Protein AF-A0AA37MFN7-F1 (afdb_monomer_lite)

Structure (mmCIF, N/CA/C/O backbone):
data_AF-A0AA37MFN7-F1
#
_entry.id   AF-A0AA37MFN7-F1
#
loop_
_atom_site.group_PDB
_atom_site.id
_atom_site.type_symbol
_atom_site.label_atom_id
_atom_site.label_alt_id
_atom_site.label_comp_id
_atom_site.label_asym_id
_atom_site.label_entity_id
_atom_site.label_seq_id
_atom_site.pdbx_PDB_ins_code
_atom_site.Cartn_x
_atom_site.Cartn_y
_atom_site.Cartn_z
_atom_site.occupancy
_atom_site.B_iso_or_equiv
_atom_site.auth_seq_id
_atom_site.auth_comp_id
_atom_site.auth_asym_id
_atom_site.auth_atom_id
_atom_site.pdbx_PDB_model_num
ATOM 1 N N . MET A 1 1 ? 18.364 -12.105 -8.916 1.00 61.31 1 MET A N 1
ATOM 2 C CA . MET A 1 1 ? 17.781 -12.933 -9.998 1.00 61.31 1 MET A CA 1
ATOM 3 C C . MET A 1 1 ? 16.267 -12.893 -9.847 1.00 61.31 1 MET A C 1
ATOM 5 O O . MET A 1 1 ? 15.808 -13.085 -8.729 1.00 61.31 1 MET A O 1
ATOM 9 N N . ALA A 1 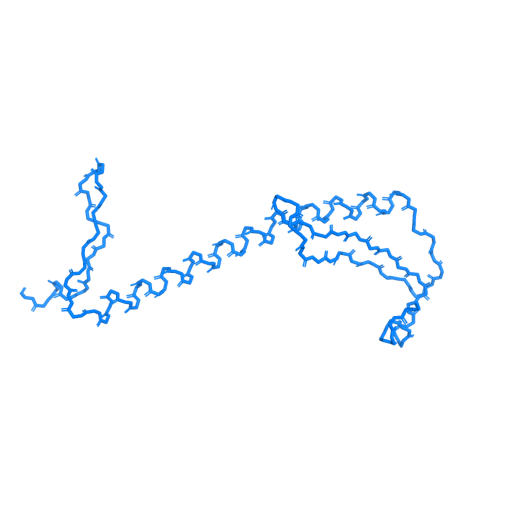2 ? 15.515 -12.580 -10.908 1.00 79.19 2 ALA A N 1
ATOM 10 C CA . ALA A 1 2 ? 14.055 -12.457 -10.825 1.00 79.19 2 ALA A CA 1
ATOM 11 C C . ALA A 1 2 ? 13.390 -13.799 -10.426 1.00 79.19 2 ALA A C 1
ATOM 13 O O . ALA A 1 2 ? 13.860 -14.849 -10.891 1.00 79.19 2 ALA A O 1
ATOM 14 N N . PRO A 1 3 ? 12.335 -13.783 -9.586 1.00 89.06 3 PRO A N 1
ATOM 15 C CA . PRO A 1 3 ? 11.549 -14.963 -9.224 1.00 89.06 3 PRO A CA 1
ATOM 16 C C . PRO A 1 3 ? 11.049 -15.768 -10.431 1.00 89.06 3 PRO A C 1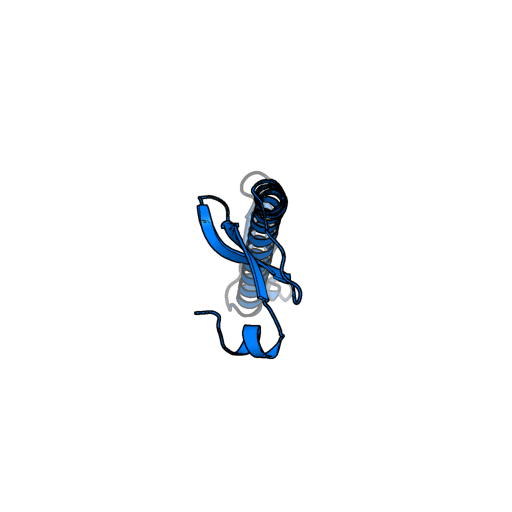
ATOM 18 O O . PRO A 1 3 ? 10.787 -15.216 -11.498 1.00 89.06 3 PRO A O 1
ATOM 21 N N . ARG A 1 4 ? 10.862 -17.083 -10.250 1.00 92.75 4 ARG A N 1
ATOM 22 C CA . ARG A 1 4 ? 10.447 -17.999 -11.328 1.00 92.75 4 ARG A CA 1
ATOM 23 C C . ARG A 1 4 ? 9.126 -17.588 -11.989 1.00 92.75 4 ARG A C 1
ATOM 25 O O . ARG A 1 4 ? 9.064 -17.570 -13.211 1.00 92.75 4 ARG A O 1
ATOM 32 N N . PHE A 1 5 ? 8.130 -17.182 -11.201 1.00 92.19 5 PHE A N 1
ATOM 33 C CA . PHE A 1 5 ? 6.821 -16.773 -11.721 1.00 92.19 5 PHE A CA 1
ATOM 34 C C . PHE A 1 5 ? 6.900 -15.551 -12.653 1.00 92.19 5 PHE A C 1
ATOM 36 O O . PHE A 1 5 ? 6.152 -15.473 -13.619 1.00 92.19 5 PHE A O 1
ATOM 43 N N . MET A 1 6 ? 7.830 -14.617 -12.410 1.00 92.31 6 MET A N 1
ATOM 44 C CA . MET A 1 6 ? 8.028 -13.448 -13.279 1.00 92.31 6 MET A CA 1
ATOM 45 C C . MET A 1 6 ? 8.598 -13.860 -14.632 1.00 92.31 6 MET A C 1
ATOM 47 O O . MET A 1 6 ? 8.172 -13.367 -15.669 1.00 92.31 6 MET A O 1
ATOM 51 N N . LYS A 1 7 ? 9.540 -14.808 -14.624 1.00 91.88 7 LYS A N 1
ATOM 52 C CA . LYS A 1 7 ? 10.120 -15.349 -15.856 1.00 91.88 7 LYS A CA 1
ATOM 53 C C . LYS A 1 7 ? 9.093 -16.127 -16.670 1.00 91.88 7 LYS A C 1
ATOM 55 O O . LYS A 1 7 ? 9.056 -15.983 -17.884 1.00 91.88 7 LYS A O 1
ATOM 60 N N . GLU A 1 8 ? 8.262 -16.929 -16.006 1.00 95.19 8 GLU A N 1
ATOM 61 C CA . GLU A 1 8 ? 7.167 -17.670 -16.648 1.00 95.19 8 GLU A CA 1
ATOM 62 C C . GLU A 1 8 ? 6.110 -16.726 -17.239 1.00 95.19 8 GLU A C 1
ATOM 64 O O . GLU A 1 8 ? 5.570 -17.012 -18.302 1.00 95.19 8 GLU A O 1
ATOM 69 N N . ALA A 1 9 ? 5.884 -15.569 -16.611 1.00 92.88 9 ALA A N 1
ATOM 70 C CA . ALA A 1 9 ? 5.040 -14.497 -17.138 1.00 92.88 9 ALA A CA 1
ATOM 71 C C . ALA A 1 9 ? 5.712 -13.651 -18.243 1.00 92.88 9 ALA A C 1
ATOM 73 O O . ALA A 1 9 ? 5.103 -12.709 -18.743 1.00 92.88 9 ALA A O 1
ATOM 74 N N . GLY A 1 10 ? 6.958 -13.958 -18.622 1.00 95.62 10 GLY A N 1
ATOM 75 C CA . GLY A 1 10 ? 7.696 -13.226 -19.653 1.00 95.62 10 GLY A CA 1
ATOM 76 C C . GLY A 1 10 ? 8.155 -11.830 -19.230 1.00 95.62 10 GLY A C 1
ATOM 77 O O . GLY A 1 10 ? 8.463 -11.017 -20.092 1.00 95.62 10 GLY A O 1
ATOM 78 N N . VAL A 1 11 ? 8.201 -11.529 -17.929 1.00 96.44 11 VAL A N 1
ATOM 79 C CA . VAL A 1 11 ? 8.634 -10.219 -17.427 1.00 96.44 11 VAL A CA 1
ATOM 80 C C . VAL A 1 11 ? 10.130 -10.038 -17.670 1.00 96.44 11 VAL A C 1
ATOM 82 O O . VAL A 1 11 ? 10.955 -10.809 -17.169 1.00 96.44 11 VAL A O 1
ATOM 85 N N . VAL A 1 12 ? 10.479 -8.988 -18.412 1.00 95.50 12 VAL A N 1
ATOM 86 C CA . VAL A 1 12 ? 11.864 -8.637 -18.773 1.00 95.50 12 VAL A CA 1
ATOM 87 C C . VAL A 1 12 ? 12.309 -7.289 -18.205 1.00 95.50 12 VAL A C 1
ATOM 89 O O . VAL A 1 12 ? 13.508 -7.034 -18.128 1.00 95.50 12 VAL A O 1
ATOM 92 N N . ALA A 1 13 ? 11.372 -6.454 -17.755 1.00 95.38 13 ALA A N 1
ATOM 93 C CA . ALA A 1 13 ? 11.642 -5.213 -17.037 1.00 95.38 13 ALA A CA 1
ATOM 94 C C . ALA A 1 13 ? 10.542 -4.960 -15.998 1.00 95.38 13 ALA A C 1
ATOM 96 O O . ALA A 1 13 ? 9.394 -5.350 -16.202 1.00 95.38 13 ALA A O 1
ATOM 97 N N . PHE A 1 14 ? 10.883 -4.315 -14.884 1.00 95.06 14 PHE A N 1
ATOM 98 C CA . PHE A 1 14 ? 9.922 -3.965 -13.838 1.00 95.06 14 PHE A CA 1
ATOM 99 C C . PHE A 1 14 ? 10.383 -2.740 -13.046 1.00 95.06 14 PHE A C 1
ATOM 101 O O . PHE A 1 14 ? 11.582 -2.488 -12.922 1.00 95.06 14 PHE A O 1
ATOM 108 N N . ALA A 1 15 ? 9.429 -2.019 -12.461 1.00 95.31 15 ALA A N 1
ATOM 109 C CA . ALA A 1 15 ? 9.679 -0.932 -11.523 1.00 95.31 15 ALA A CA 1
ATOM 110 C C . ALA A 1 15 ? 8.882 -1.148 -10.238 1.00 95.31 15 ALA A C 1
ATOM 112 O O . ALA A 1 15 ? 7.739 -1.602 -10.261 1.00 95.31 15 ALA A O 1
ATOM 113 N N . ASN A 1 16 ? 9.507 -0.815 -9.110 1.00 95.25 16 ASN A N 1
ATOM 114 C CA . ASN A 1 16 ? 8.970 -1.053 -7.779 1.00 95.25 16 ASN A CA 1
ATOM 115 C C . ASN A 1 16 ? 9.115 0.190 -6.908 1.00 95.25 16 ASN A C 1
ATOM 117 O O . ASN A 1 16 ? 10.210 0.738 -6.775 1.00 95.25 16 ASN A O 1
ATOM 121 N N . VAL A 1 17 ? 8.034 0.583 -6.239 1.00 97.19 17 VAL A N 1
ATOM 122 C CA . VAL A 1 17 ? 8.064 1.614 -5.195 1.00 97.19 17 VAL A CA 1
ATOM 123 C C . VAL A 1 17 ? 7.410 1.100 -3.911 1.00 97.19 17 VAL A C 1
ATOM 125 O O . VAL A 1 17 ? 6.437 0.346 -3.973 1.00 97.19 17 VAL A O 1
ATOM 128 N N . PRO A 1 18 ? 7.909 1.481 -2.724 1.00 97.62 18 PRO A N 1
ATOM 129 C CA . PRO A 1 18 ? 7.308 1.052 -1.470 1.00 97.62 18 PRO A CA 1
ATOM 130 C C . PRO A 1 18 ? 5.979 1.761 -1.210 1.00 97.62 18 PRO A C 1
ATOM 132 O O . PRO A 1 18 ? 5.877 2.984 -1.311 1.00 97.62 18 PRO A O 1
ATOM 135 N N . ILE A 1 19 ? 4.984 0.986 -0.791 1.00 98.56 19 ILE A N 1
ATOM 136 C CA . ILE A 1 19 ? 3.763 1.486 -0.166 1.00 98.56 19 ILE A CA 1
ATOM 137 C C . ILE A 1 19 ? 4.018 1.541 1.340 1.00 98.56 19 ILE A C 1
ATOM 139 O O . ILE A 1 19 ? 4.277 0.518 1.984 1.00 98.56 19 ILE A O 1
ATOM 143 N N . CYS A 1 20 ? 3.921 2.741 1.907 1.00 98.25 20 CYS A N 1
ATOM 144 C CA . CYS A 1 20 ? 4.068 2.979 3.338 1.00 98.25 20 CYS A CA 1
ATOM 145 C C . CYS A 1 20 ? 2.763 3.520 3.922 1.00 98.25 20 CYS A C 1
ATOM 147 O O . CYS A 1 20 ? 2.169 4.449 3.377 1.00 98.25 20 CYS A O 1
ATOM 149 N N . LEU A 1 21 ? 2.357 2.981 5.068 1.00 98.19 21 LEU A N 1
ATOM 150 C CA . LEU A 1 21 ? 1.295 3.558 5.891 1.00 98.19 21 LEU A CA 1
ATOM 151 C C . LEU A 1 21 ? 1.822 4.806 6.634 1.00 98.19 21 LEU A C 1
ATOM 153 O O . LEU A 1 21 ? 3.043 5.036 6.672 1.00 98.19 21 LEU A O 1
ATOM 157 N N . PRO A 1 22 ? 0.938 5.613 7.258 1.00 95.56 22 PRO A N 1
ATOM 158 C CA . PRO A 1 22 ? 1.351 6.726 8.108 1.00 95.56 22 PRO A CA 1
ATOM 159 C C . PRO A 1 22 ? 2.431 6.326 9.125 1.00 95.56 22 PRO A C 1
ATOM 161 O O . PRO A 1 22 ? 2.431 5.219 9.662 1.00 95.56 22 PRO A O 1
ATOM 164 N N . GLY A 1 23 ? 3.390 7.226 9.361 1.00 95.19 23 GLY A N 1
ATOM 165 C CA . GLY A 1 23 ? 4.556 6.942 10.207 1.00 95.19 23 GLY A CA 1
ATOM 166 C C .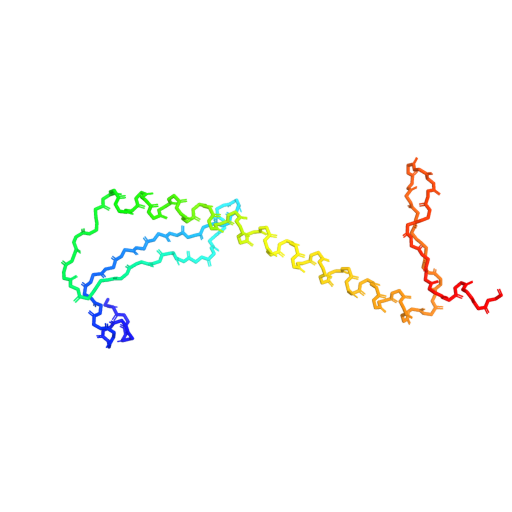 GLY A 1 23 ? 5.659 6.125 9.522 1.00 95.19 23 GLY A C 1
ATOM 167 O O . GLY A 1 23 ? 6.506 5.565 10.209 1.00 95.19 23 GLY A O 1
ATOM 168 N N . ARG A 1 24 ? 5.667 6.054 8.179 1.00 93.19 24 ARG A N 1
ATOM 169 C CA . ARG A 1 24 ? 6.654 5.301 7.371 1.00 93.19 24 ARG A CA 1
ATOM 170 C C . ARG A 1 24 ? 6.670 3.794 7.660 1.00 93.19 24 ARG A C 1
ATOM 172 O O . ARG A 1 24 ? 7.677 3.127 7.436 1.00 93.19 24 ARG A O 1
ATOM 179 N N . LYS A 1 25 ? 5.550 3.239 8.124 1.00 96.88 25 LYS A N 1
ATOM 180 C CA . LYS A 1 25 ? 5.417 1.795 8.323 1.00 96.88 25 LYS A CA 1
ATOM 181 C C . LYS A 1 25 ? 5.312 1.107 6.962 1.00 96.88 25 LYS A C 1
ATOM 183 O O . LYS A 1 25 ? 4.355 1.350 6.229 1.00 96.88 25 LYS A O 1
ATOM 188 N N . ALA A 1 26 ? 6.276 0.250 6.638 1.00 96.62 26 ALA A N 1
ATOM 189 C CA . ALA A 1 26 ? 6.256 -0.526 5.402 1.00 96.62 26 ALA A CA 1
ATOM 190 C C . ALA A 1 26 ? 5.014 -1.431 5.350 1.00 96.62 26 ALA A C 1
ATOM 192 O O . ALA A 1 26 ? 4.715 -2.138 6.315 1.00 96.62 26 ALA A O 1
ATOM 193 N N . TYR A 1 27 ? 4.295 -1.386 4.229 1.00 97.56 27 TYR A N 1
ATOM 194 C CA . TYR A 1 27 ? 3.133 -2.236 3.970 1.00 97.56 27 TYR A CA 1
ATOM 195 C C . TYR A 1 27 ? 3.410 -3.254 2.867 1.00 97.56 27 TYR A C 1
ATOM 197 O O . TYR A 1 27 ? 3.111 -4.433 3.026 1.00 97.56 27 TYR A O 1
ATOM 205 N N . GLY A 1 28 ? 3.992 -2.798 1.758 1.00 97.12 28 GLY A N 1
ATOM 206 C CA . GLY A 1 28 ? 4.247 -3.626 0.584 1.00 97.12 28 GLY A CA 1
ATOM 207 C C . GLY A 1 28 ? 4.900 -2.833 -0.542 1.00 97.12 28 GLY A C 1
ATOM 208 O O . GLY A 1 28 ? 5.445 -1.753 -0.312 1.00 97.12 28 GLY A O 1
ATOM 209 N N . LEU A 1 29 ? 4.830 -3.367 -1.757 1.00 96.56 29 LEU A N 1
ATOM 210 C CA . LEU A 1 29 ? 5.372 -2.751 -2.967 1.00 96.56 29 LEU A CA 1
ATOM 211 C C . LEU A 1 29 ? 4.242 -2.517 -3.975 1.00 96.56 29 LEU A C 1
ATOM 213 O O . LEU A 1 29 ? 3.364 -3.365 -4.126 1.00 96.56 29 LEU A O 1
ATOM 217 N N . LEU A 1 30 ? 4.278 -1.375 -4.659 1.00 97.38 30 LEU A N 1
ATOM 218 C CA . LEU A 1 30 ? 3.560 -1.162 -5.910 1.00 97.38 30 LEU A CA 1
ATOM 219 C C . LEU A 1 30 ? 4.526 -1.500 -7.045 1.00 97.38 30 LEU A C 1
ATOM 221 O O . LEU A 1 30 ? 5.551 -0.828 -7.191 1.00 97.38 30 LEU A O 1
ATOM 225 N N . GLN A 1 31 ? 4.184 -2.533 -7.810 1.00 95.12 31 GLN A N 1
ATOM 226 C CA . GLN A 1 31 ? 4.981 -3.023 -8.926 1.00 95.12 31 GLN A CA 1
ATOM 227 C C . GLN A 1 31 ? 4.262 -2.791 -10.250 1.00 95.12 31 GLN A C 1
ATOM 229 O O . GLN A 1 31 ? 3.052 -3.002 -10.346 1.00 95.12 31 GLN A O 1
ATOM 234 N N . VAL A 1 32 ? 5.029 -2.417 -11.268 1.00 95.62 32 VAL A N 1
ATOM 235 C CA . VAL A 1 32 ? 4.630 -2.528 -12.673 1.00 95.62 32 VAL A CA 1
ATOM 236 C C . VAL A 1 32 ? 5.657 -3.364 -13.422 1.00 95.62 32 VAL A C 1
ATOM 238 O O . VAL A 1 32 ? 6.858 -3.229 -13.187 1.00 95.62 32 VAL A O 1
ATOM 241 N N . ASP A 1 33 ? 5.168 -4.203 -14.328 1.00 95.50 33 ASP A N 1
ATOM 242 C CA . ASP A 1 33 ? 5.958 -5.174 -15.080 1.00 95.50 33 ASP A CA 1
ATOM 243 C C . ASP A 1 33 ? 5.799 -4.936 -16.585 1.00 95.50 33 ASP A C 1
ATOM 245 O O . ASP A 1 33 ? 4.756 -4.466 -17.046 1.00 95.50 33 ASP A O 1
ATOM 249 N N . ALA A 1 34 ? 6.827 -5.281 -17.356 1.00 96.25 34 ALA A N 1
ATOM 250 C CA . ALA A 1 34 ? 6.822 -5.233 -18.811 1.00 96.25 34 ALA A CA 1
ATOM 251 C C . ALA A 1 34 ? 7.377 -6.537 -19.401 1.00 96.25 34 ALA A C 1
ATOM 253 O O . ALA A 1 34 ? 8.382 -7.076 -18.928 1.00 96.25 34 ALA A O 1
ATOM 254 N N . THR A 1 35 ? 6.721 -7.026 -20.456 1.00 96.38 35 THR A N 1
ATOM 255 C CA . THR A 1 35 ? 7.140 -8.207 -21.236 1.00 96.38 35 THR A CA 1
ATOM 256 C C . THR A 1 35 ? 8.033 -7.858 -22.425 1.00 96.38 35 THR A C 1
ATOM 258 O O . THR A 1 35 ? 8.552 -8.741 -23.100 1.00 96.38 35 THR A O 1
ATOM 261 N N . GLU A 1 36 ? 8.243 -6.566 -22.662 1.00 96.25 36 GLU A N 1
ATOM 262 C CA . GLU A 1 36 ? 9.192 -6.023 -23.629 1.00 96.25 36 GLU A CA 1
ATOM 263 C C . GLU A 1 36 ? 10.239 -5.176 -22.890 1.00 96.25 36 GLU A C 1
ATOM 265 O O . GLU A 1 36 ? 9.923 -4.615 -21.832 1.00 96.25 36 GLU A O 1
ATOM 270 N N . PRO A 1 37 ? 11.485 -5.082 -23.395 1.00 95.06 37 PRO A N 1
ATOM 271 C CA . PRO A 1 37 ? 12.512 -4.257 -22.773 1.00 95.06 37 PRO A CA 1
ATOM 272 C C . PRO A 1 37 ? 12.042 -2.808 -22.629 1.00 95.06 37 PRO A C 1
ATOM 274 O O . PRO A 1 37 ? 11.726 -2.141 -23.613 1.00 95.06 37 PRO A O 1
ATOM 277 N N . ARG A 1 38 ? 12.019 -2.319 -21.390 1.00 95.12 38 ARG A N 1
ATOM 278 C CA . ARG A 1 38 ? 11.649 -0.947 -21.049 1.00 95.12 38 ARG A CA 1
ATOM 279 C C . ARG A 1 38 ? 12.623 -0.407 -20.018 1.00 95.12 38 ARG A C 1
ATOM 281 O O . ARG A 1 38 ? 12.899 -1.078 -19.026 1.00 95.12 38 ARG A O 1
ATOM 288 N N . ASP A 1 39 ? 13.106 0.805 -20.254 1.00 94.75 39 ASP A N 1
ATOM 289 C CA . ASP A 1 39 ? 13.850 1.558 -19.254 1.00 94.75 39 ASP A CA 1
ATOM 290 C C . ASP A 1 39 ? 12.856 2.371 -18.421 1.00 94.75 39 ASP A C 1
ATOM 292 O O . ASP A 1 39 ? 12.124 3.201 -18.962 1.00 94.75 39 ASP A O 1
ATOM 296 N N . PHE A 1 40 ? 12.764 2.066 -17.128 1.00 95.75 40 PHE A N 1
ATOM 297 C CA . PHE A 1 40 ? 11.912 2.802 -16.199 1.00 95.75 40 PHE A CA 1
ATOM 298 C C . PHE A 1 40 ? 12.742 3.902 -15.550 1.00 95.75 40 PHE A C 1
ATOM 300 O O . PHE A 1 40 ? 13.593 3.638 -14.698 1.00 95.75 40 PHE A O 1
ATOM 307 N N . GLY A 1 41 ? 12.482 5.137 -15.961 1.00 95.56 41 GLY A N 1
ATOM 308 C CA . GLY A 1 41 ? 13.232 6.297 -15.516 1.00 95.56 41 GLY A CA 1
ATOM 309 C C . GLY A 1 41 ? 12.772 6.845 -14.164 1.00 95.56 41 GLY A C 1
ATOM 310 O O . GLY A 1 41 ? 11.883 6.321 -13.479 1.00 95.56 41 GLY A O 1
ATOM 311 N N . ASN A 1 42 ? 13.367 7.980 -13.793 1.00 95.94 42 ASN A N 1
ATOM 312 C CA . ASN A 1 42 ? 12.969 8.722 -12.597 1.00 95.94 42 ASN A CA 1
ATOM 313 C C . ASN A 1 42 ? 11.504 9.175 -12.673 1.00 95.94 42 ASN A C 1
ATOM 315 O O . ASN A 1 42 ? 10.795 9.047 -11.679 1.00 95.94 42 ASN A O 1
ATOM 319 N N . GLU A 1 43 ? 11.034 9.624 -13.841 1.00 96.62 43 GLU A N 1
ATOM 320 C CA . GLU A 1 43 ? 9.644 10.060 -14.040 1.00 96.62 43 GLU A CA 1
ATOM 321 C C . GLU A 1 43 ? 8.641 8.924 -13.785 1.00 96.62 43 GLU A C 1
ATOM 323 O O . GLU A 1 43 ? 7.663 9.122 -13.062 1.00 96.62 43 GLU A O 1
ATOM 328 N N . ASP A 1 44 ? 8.912 7.708 -14.283 1.00 96.00 44 ASP A N 1
ATOM 329 C CA . ASP A 1 44 ? 8.080 6.531 -13.994 1.00 96.00 44 ASP A CA 1
ATOM 330 C C . ASP A 1 44 ? 8.043 6.255 -12.482 1.00 96.00 44 ASP A C 1
ATOM 332 O O . ASP A 1 44 ? 6.986 6.013 -11.896 1.00 96.00 44 ASP A O 1
ATOM 336 N N . THR A 1 45 ? 9.199 6.333 -11.819 1.00 95.19 45 THR A N 1
ATOM 337 C CA . THR A 1 45 ? 9.314 6.072 -10.379 1.00 95.19 45 THR A CA 1
ATOM 338 C C . THR A 1 45 ? 8.602 7.139 -9.541 1.00 95.19 45 THR A C 1
ATOM 340 O O . THR A 1 45 ? 7.964 6.811 -8.538 1.00 95.19 45 THR A O 1
ATOM 343 N N . GLU A 1 46 ? 8.682 8.413 -9.922 1.00 97.00 46 GLU A N 1
ATOM 344 C CA . GLU A 1 46 ? 7.985 9.521 -9.257 1.00 97.00 46 GLU A CA 1
ATOM 345 C C . GLU A 1 46 ? 6.470 9.436 -9.444 1.00 97.00 46 GLU A C 1
ATOM 347 O O . GLU A 1 46 ? 5.708 9.608 -8.482 1.00 97.00 46 GLU A O 1
ATOM 352 N N . PHE A 1 47 ? 6.031 9.080 -10.651 1.00 96.75 47 PHE A N 1
ATOM 353 C CA . PHE A 1 47 ? 4.633 8.796 -10.932 1.00 96.75 47 PHE A CA 1
ATOM 354 C C . PHE A 1 47 ? 4.124 7.668 -10.031 1.00 96.75 47 PHE A C 1
ATOM 356 O O . PHE A 1 47 ? 3.187 7.871 -9.255 1.00 96.75 47 PHE A O 1
ATOM 363 N N . LEU A 1 48 ? 4.789 6.508 -10.029 1.00 97.88 48 LEU A N 1
ATOM 364 C CA . LEU A 1 48 ? 4.414 5.372 -9.180 1.00 97.88 48 LEU A CA 1
ATOM 365 C C . LEU A 1 48 ? 4.434 5.735 -7.690 1.00 97.88 48 LEU A C 1
ATOM 367 O O . LEU A 1 48 ? 3.538 5.340 -6.941 1.00 97.88 48 LEU A O 1
ATOM 371 N N . ARG A 1 49 ? 5.419 6.524 -7.244 1.00 97.25 49 ARG A N 1
ATOM 372 C CA . ARG A 1 49 ? 5.517 6.990 -5.854 1.00 97.25 49 ARG A CA 1
ATOM 373 C C . ARG A 1 49 ? 4.302 7.820 -5.447 1.00 97.25 49 ARG A C 1
ATOM 375 O O . ARG A 1 49 ? 3.828 7.672 -4.321 1.00 97.25 49 ARG A O 1
ATOM 382 N N . THR A 1 50 ? 3.775 8.644 -6.348 1.00 97.75 50 THR A N 1
ATOM 383 C CA . THR A 1 50 ? 2.563 9.440 -6.099 1.00 97.75 50 THR A CA 1
ATOM 384 C C . THR A 1 50 ? 1.364 8.534 -5.814 1.00 97.75 50 THR A C 1
ATOM 386 O O . THR A 1 50 ? 0.665 8.725 -4.816 1.00 97.75 50 THR A O 1
ATOM 389 N N . TYR A 1 51 ? 1.180 7.473 -6.605 1.00 97.81 51 TYR A N 1
ATOM 390 C CA . TYR A 1 51 ? 0.138 6.475 -6.346 1.00 97.81 51 TYR A CA 1
ATOM 391 C C . TYR A 1 51 ? 0.378 5.702 -5.050 1.00 97.81 51 TYR A C 1
ATOM 393 O O . TYR A 1 51 ? -0.557 5.502 -4.276 1.00 97.81 51 TYR A O 1
ATOM 401 N N . ALA A 1 52 ? 1.621 5.310 -4.765 1.00 98.31 52 ALA A N 1
ATOM 402 C CA . ALA A 1 52 ? 1.959 4.581 -3.545 1.00 98.31 52 ALA A CA 1
ATOM 403 C C . ALA A 1 52 ? 1.635 5.378 -2.268 1.00 98.31 52 ALA A C 1
ATOM 405 O O . ALA A 1 52 ? 1.173 4.798 -1.283 1.00 98.31 52 ALA A O 1
ATOM 406 N N . ILE A 1 53 ? 1.809 6.706 -2.294 1.00 97.12 53 ILE A N 1
ATOM 407 C CA . ILE A 1 53 ? 1.422 7.598 -1.190 1.00 97.12 53 ILE A CA 1
ATOM 408 C C . ILE A 1 53 ? -0.096 7.565 -0.972 1.00 97.12 53 ILE A C 1
ATOM 410 O O . ILE A 1 53 ? -0.546 7.398 0.164 1.00 97.12 53 ILE A O 1
ATOM 414 N N . ILE A 1 54 ? -0.888 7.679 -2.044 1.00 97.56 54 ILE A N 1
ATOM 415 C CA . ILE A 1 54 ? -2.358 7.651 -1.968 1.00 97.56 54 ILE A CA 1
ATOM 416 C C . ILE A 1 54 ? -2.840 6.289 -1.458 1.00 97.56 54 ILE A C 1
ATOM 418 O O . ILE A 1 54 ? -3.645 6.227 -0.525 1.00 97.56 54 ILE A O 1
ATOM 422 N N . LEU A 1 55 ? -2.307 5.197 -2.015 1.00 98.31 55 LEU A N 1
ATOM 423 C CA . LEU A 1 55 ? -2.618 3.834 -1.584 1.00 98.31 55 LEU A CA 1
ATOM 424 C C . LEU A 1 55 ? -2.340 3.649 -0.091 1.00 98.31 55 LEU A C 1
ATOM 426 O O . LEU A 1 55 ? -3.196 3.131 0.621 1.00 98.31 55 LEU A O 1
ATOM 430 N N . GLY A 1 56 ? -1.198 4.135 0.404 1.00 98.38 56 GLY A N 1
ATOM 431 C CA . GLY A 1 56 ? -0.850 4.068 1.823 1.00 98.38 56 GLY A CA 1
ATOM 432 C C . GLY A 1 56 ? -1.905 4.697 2.741 1.00 98.38 56 GLY A C 1
ATOM 433 O O . GLY A 1 56 ? -2.270 4.100 3.755 1.00 98.38 56 GLY A O 1
ATOM 434 N N . GLN A 1 57 ? -2.451 5.860 2.366 1.00 98.00 57 GLN A N 1
ATOM 435 C CA . GLN A 1 57 ? -3.511 6.532 3.134 1.00 98.00 57 GLN A CA 1
ATOM 436 C C . GLN A 1 57 ? -4.839 5.764 3.091 1.00 98.00 57 GLN A C 1
ATOM 438 O O . GLN A 1 57 ? -5.518 5.619 4.109 1.00 98.00 57 GLN A O 1
ATOM 443 N N . VAL A 1 58 ? -5.219 5.253 1.917 1.00 98.31 58 VAL A N 1
ATOM 444 C CA . VAL A 1 58 ? -6.476 4.509 1.742 1.00 98.31 58 VAL A CA 1
ATOM 445 C C . VAL A 1 58 ? -6.435 3.177 2.492 1.00 98.31 58 VAL A C 1
ATOM 447 O O . VAL A 1 58 ? -7.392 2.841 3.189 1.00 98.31 58 VAL A O 1
ATOM 450 N N . ILE A 1 59 ? -5.324 2.443 2.403 1.00 98.31 59 ILE A N 1
ATOM 451 C CA . ILE A 1 59 ? -5.129 1.165 3.099 1.00 98.31 59 ILE A CA 1
ATOM 452 C C . ILE A 1 59 ? -5.220 1.363 4.614 1.00 98.31 59 ILE A C 1
ATOM 454 O O . ILE A 1 59 ? -5.965 0.639 5.275 1.00 98.31 59 ILE A O 1
ATOM 458 N N . ASP A 1 60 ? -4.529 2.368 5.160 1.00 98.12 60 ASP A N 1
ATOM 459 C CA . ASP A 1 60 ? -4.595 2.704 6.587 1.00 98.12 60 ASP A CA 1
ATOM 460 C C . ASP A 1 60 ? -6.035 3.008 7.034 1.00 98.12 60 ASP A C 1
ATOM 462 O O . ASP A 1 60 ? -6.513 2.464 8.035 1.00 98.12 60 ASP A O 1
ATOM 466 N N . ARG A 1 61 ? -6.778 3.802 6.249 1.00 98.06 61 ARG A N 1
ATOM 467 C CA . ARG A 1 61 ? -8.187 4.105 6.533 1.00 98.06 61 ARG A CA 1
ATOM 468 C C . ARG A 1 61 ? -9.056 2.848 6.537 1.00 98.06 61 ARG A C 1
ATOM 470 O O . ARG A 1 61 ? -9.852 2.669 7.458 1.00 98.06 61 ARG A O 1
ATOM 477 N N . LEU A 1 62 ? -8.924 1.983 5.533 1.00 98.06 62 LEU A N 1
ATOM 478 C CA . LEU A 1 62 ? -9.712 0.750 5.437 1.00 98.06 62 LEU A CA 1
ATOM 479 C C . LEU A 1 62 ? -9.417 -0.202 6.601 1.00 98.06 62 LEU A C 1
ATOM 481 O O . LEU A 1 62 ? -10.346 -0.777 7.170 1.00 98.06 62 LEU A O 1
ATOM 485 N N . GLN A 1 63 ? -8.150 -0.323 7.003 1.00 96.62 63 GLN A N 1
ATOM 486 C CA . GLN A 1 63 ? -7.761 -1.126 8.162 1.00 96.62 63 GLN A CA 1
ATOM 487 C C . GLN A 1 63 ? -8.367 -0.586 9.459 1.00 96.62 63 GLN A C 1
ATOM 489 O O . GLN A 1 63 ? -8.918 -1.364 10.237 1.00 96.62 63 GLN A O 1
ATOM 494 N N . LYS A 1 64 ? -8.337 0.735 9.672 1.00 96.69 64 LYS A N 1
ATOM 495 C CA . LYS A 1 64 ? -8.949 1.376 10.848 1.00 96.69 64 LYS A CA 1
ATOM 496 C C . LYS A 1 64 ? -10.463 1.181 10.895 1.00 96.69 64 LYS A C 1
ATOM 498 O O . LYS A 1 64 ? -10.993 0.827 11.943 1.00 96.69 64 LYS A O 1
ATOM 503 N N . VAL A 1 65 ? -11.156 1.354 9.767 1.00 97.06 65 VAL A N 1
ATOM 504 C CA . VAL A 1 65 ? -12.611 1.127 9.681 1.00 97.06 65 VAL A CA 1
ATOM 505 C C . VAL A 1 65 ? -12.957 -0.340 9.938 1.00 97.06 65 VAL A C 1
ATOM 507 O O . VAL A 1 65 ? -13.901 -0.625 10.669 1.00 97.06 65 VAL A O 1
ATOM 510 N N . SER A 1 66 ? -12.190 -1.279 9.379 1.00 95.44 66 SER A N 1
ATOM 511 C CA . SER A 1 66 ? -12.389 -2.712 9.623 1.00 95.44 66 SER A CA 1
ATOM 512 C C . SER A 1 66 ? -12.157 -3.077 11.093 1.00 95.44 66 SER A C 1
ATOM 514 O O . SER A 1 66 ? -12.970 -3.779 11.690 1.00 95.44 66 SER A O 1
ATOM 516 N N . ALA A 1 67 ? -11.096 -2.546 11.708 1.00 94.50 67 ALA A N 1
ATOM 517 C CA . ALA A 1 67 ? -10.806 -2.759 13.123 1.00 94.50 67 ALA A CA 1
ATOM 518 C C . ALA A 1 67 ? -11.905 -2.191 14.036 1.00 94.50 67 ALA A C 1
ATOM 520 O O . ALA A 1 67 ? -12.275 -2.847 15.011 1.00 94.50 67 ALA A O 1
ATOM 521 N N . LEU A 1 68 ? -12.451 -1.015 13.697 1.00 93.38 68 LEU A N 1
ATOM 522 C CA . LEU A 1 68 ? -13.578 -0.415 14.409 1.00 93.38 68 LEU A CA 1
ATOM 523 C C . LEU A 1 68 ? -14.817 -1.311 14.328 1.00 93.38 68 LEU A C 1
ATOM 525 O O . LEU A 1 68 ? -15.322 -1.719 15.368 1.00 93.38 68 LEU A O 1
ATOM 529 N N . ARG A 1 69 ? -15.229 -1.706 13.117 1.00 91.12 69 ARG A N 1
ATOM 530 C CA . ARG A 1 69 ? -16.388 -2.592 12.908 1.00 91.12 69 ARG A CA 1
ATOM 531 C C . ARG A 1 69 ? -16.253 -3.910 13.665 1.00 91.12 69 ARG A C 1
ATOM 533 O O . ARG A 1 69 ? -17.170 -4.323 14.356 1.00 91.12 69 ARG A O 1
ATOM 540 N N . GLN A 1 70 ? -15.080 -4.542 13.620 1.00 90.88 70 GLN A N 1
ATOM 541 C CA . GLN A 1 70 ? -14.842 -5.771 14.383 1.00 90.88 70 GLN A CA 1
ATOM 542 C C . GLN A 1 70 ? -14.910 -5.555 15.900 1.00 90.88 70 GLN A C 1
ATOM 544 O O . GLN A 1 70 ? -15.280 -6.469 16.636 1.00 90.88 70 GLN A O 1
ATOM 549 N N . SER A 1 71 ? -14.500 -4.383 16.392 1.00 87.00 71 SER A N 1
ATOM 550 C CA . SER A 1 71 ? -14.630 -4.039 17.808 1.00 87.00 71 SER A CA 1
ATOM 551 C C . SER A 1 71 ? -16.088 -3.810 18.198 1.00 87.00 71 SER A C 1
ATOM 553 O O . SER A 1 71 ? -16.494 -4.274 19.261 1.00 87.00 71 SER A O 1
ATOM 555 N N . GLU A 1 72 ? -16.863 -3.139 17.347 1.00 88.38 72 GLU A N 1
ATOM 556 C CA . GLU A 1 72 ? -18.302 -2.923 17.526 1.00 88.38 72 GLU A CA 1
ATOM 557 C C . GLU A 1 72 ? -19.059 -4.254 17.525 1.00 88.38 72 GLU A C 1
ATOM 559 O O . GLU A 1 72 ? -19.796 -4.520 18.468 1.00 88.38 72 GLU A O 1
ATOM 564 N N . ASP A 1 73 ? -18.791 -5.145 16.567 1.00 86.31 73 ASP A N 1
ATOM 565 C CA . ASP A 1 73 ? -19.407 -6.476 16.505 1.00 86.31 73 ASP A CA 1
ATOM 566 C C . ASP A 1 73 ? -19.086 -7.314 17.751 1.00 86.31 73 ASP A C 1
ATOM 568 O O . ASP A 1 73 ? -19.956 -7.986 18.311 1.00 86.31 73 ASP A O 1
ATOM 572 N N . ARG A 1 74 ? -17.828 -7.284 18.218 1.00 81.88 74 ARG A N 1
ATOM 573 C CA . ARG A 1 74 ? -17.427 -7.969 19.459 1.00 81.88 74 ARG A CA 1
ATOM 574 C C . ARG A 1 74 ? -18.132 -7.383 20.677 1.00 81.88 74 ARG A C 1
ATOM 576 O O . ARG A 1 74 ? -18.564 -8.145 21.538 1.00 81.88 74 ARG A O 1
ATOM 583 N N . PHE A 1 75 ? -18.242 -6.058 20.749 1.00 80.56 75 PHE A N 1
ATOM 584 C CA . PHE A 1 75 ? -18.942 -5.376 21.831 1.00 80.56 75 PHE A CA 1
ATOM 585 C C . PHE A 1 75 ? -20.433 -5.713 21.826 1.00 80.56 75 PHE A C 1
ATOM 587 O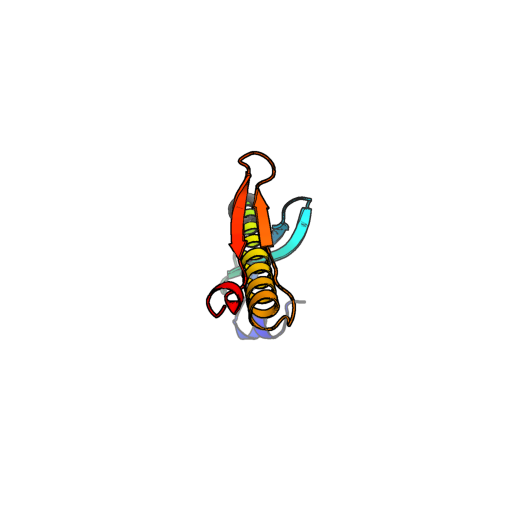 O . PHE A 1 75 ? -20.971 -6.072 22.868 1.00 80.56 75 PHE A O 1
ATOM 594 N N . GLN A 1 76 ? -21.080 -5.667 20.661 1.00 75.94 76 GLN A N 1
ATOM 595 C CA . GLN A 1 76 ? -22.492 -5.995 20.514 1.00 75.94 76 GLN A CA 1
ATOM 596 C C . GLN A 1 76 ? -22.768 -7.438 20.949 1.00 75.94 76 GLN A C 1
ATOM 598 O O . GLN A 1 76 ? -23.626 -7.660 21.798 1.00 75.94 76 GLN A O 1
ATOM 603 N N . ARG A 1 77 ? -21.979 -8.411 20.472 1.00 77.19 77 ARG A N 1
ATOM 604 C CA . ARG A 1 77 ? -22.110 -9.815 20.902 1.00 77.19 77 ARG A CA 1
ATOM 605 C C . ARG A 1 77 ? -21.883 -9.992 22.401 1.00 77.19 77 ARG A C 1
ATOM 607 O O . ARG A 1 77 ? -22.577 -10.778 23.039 1.00 77.19 77 ARG A O 1
ATOM 614 N N . PHE A 1 78 ? -20.912 -9.282 22.978 1.00 73.38 78 PHE A N 1
ATOM 615 C CA . PHE A 1 78 ? -20.694 -9.306 24.422 1.00 73.38 78 PHE A CA 1
ATOM 616 C C . PHE A 1 78 ? -21.903 -8.740 25.177 1.00 73.38 78 PHE A C 1
ATOM 618 O O . PHE A 1 78 ? -22.380 -9.382 26.105 1.00 73.38 78 PHE A O 1
ATOM 625 N N . ALA A 1 79 ? -22.433 -7.588 24.766 1.00 72.19 79 ALA A N 1
ATOM 626 C CA . ALA A 1 79 ? -23.601 -6.970 25.388 1.00 72.19 79 ALA A CA 1
ATOM 627 C C . ALA A 1 79 ? -24.864 -7.846 25.278 1.00 72.19 79 ALA A C 1
ATOM 629 O O . ALA A 1 79 ? -25.632 -7.927 26.235 1.00 72.19 79 ALA A O 1
ATOM 630 N N . GLU A 1 80 ? -25.056 -8.532 24.146 1.00 66.88 80 GLU A N 1
ATOM 631 C CA . GLU A 1 80 ? -26.172 -9.459 23.905 1.00 66.88 80 GLU A CA 1
ATOM 632 C C . GLU A 1 80 ? -26.084 -10.742 24.748 1.00 66.88 80 GLU A C 1
ATOM 634 O O . GLU A 1 80 ? -27.114 -11.266 25.173 1.00 66.88 80 GLU A O 1
ATOM 639 N N . HIS A 1 81 ? -24.875 -11.245 25.021 1.00 64.50 81 HIS A N 1
ATOM 640 C CA . HIS A 1 81 ? -24.669 -12.503 25.751 1.00 64.50 81 HIS A CA 1
ATOM 641 C C . HIS A 1 81 ? -24.234 -12.337 27.214 1.00 64.50 81 HIS A C 1
ATOM 643 O O . HIS A 1 81 ? -24.185 -13.325 27.950 1.00 64.50 81 HIS A O 1
ATOM 649 N N . SER A 1 82 ? -23.912 -11.124 27.670 1.00 56.91 82 SER A N 1
ATOM 650 C CA . SER A 1 82 ? -23.537 -10.903 29.067 1.00 56.91 82 SER A CA 1
ATOM 651 C C . SER A 1 82 ? -24.751 -11.045 29.993 1.00 56.91 82 SER A C 1
ATOM 653 O O . SER A 1 82 ? -25.826 -10.505 29.744 1.00 56.91 82 SER A O 1
ATOM 655 N N . ALA A 1 83 ? -24.574 -11.761 31.105 1.00 52.75 83 ALA A N 1
ATOM 656 C CA . ALA A 1 83 ? -25.613 -11.930 32.120 1.00 52.75 83 ALA A CA 1
ATOM 657 C C . ALA A 1 83 ? -25.914 -10.638 32.918 1.00 52.75 83 ALA A C 1
ATOM 659 O O . ALA A 1 83 ? -26.893 -10.615 33.665 1.00 52.75 83 ALA A O 1
ATOM 660 N N . ASN A 1 84 ? -25.116 -9.576 32.749 1.00 54.91 84 ASN A N 1
ATOM 661 C CA . ASN A 1 84 ? -25.209 -8.313 33.486 1.00 54.91 84 ASN A CA 1
ATOM 662 C C . ASN A 1 84 ? -25.781 -7.188 32.611 1.00 54.91 84 ASN A C 1
ATOM 664 O O . ASN A 1 84 ? -25.523 -7.135 31.413 1.00 54.91 84 ASN A O 1
ATOM 668 N N . VAL A 1 85 ? -26.530 -6.260 33.217 1.00 58.06 85 VAL A N 1
ATOM 669 C CA . VAL A 1 85 ? -27.029 -5.062 32.523 1.00 58.06 85 VAL A CA 1
ATOM 670 C C . VAL A 1 85 ? -25.844 -4.174 32.147 1.00 58.06 85 VAL A C 1
ATOM 672 O O . VAL A 1 85 ? -25.148 -3.663 33.025 1.00 58.06 85 VAL A O 1
ATOM 675 N N . LEU A 1 86 ? -25.633 -3.976 30.845 1.00 64.25 86 LEU A N 1
ATOM 676 C CA . LEU A 1 86 ? -24.617 -3.067 30.325 1.00 64.25 86 LEU A CA 1
ATOM 677 C C . LEU A 1 86 ? -25.293 -1.769 29.880 1.00 64.25 86 LEU A C 1
ATOM 679 O O . LEU A 1 86 ? -26.154 -1.781 28.998 1.00 64.25 86 LEU A O 1
ATOM 683 N N . TRP A 1 87 ? -24.898 -0.653 30.491 1.00 60.94 87 TRP A N 1
ATOM 684 C CA . TRP A 1 87 ? -25.338 0.682 30.104 1.00 60.94 87 TRP A CA 1
ATOM 685 C C . TRP A 1 87 ? -24.125 1.562 29.795 1.00 60.94 87 TRP A C 1
ATOM 687 O O . TRP A 1 87 ? -23.161 1.605 30.557 1.00 60.94 87 TRP A O 1
ATOM 697 N N . LEU A 1 88 ? -24.166 2.253 28.656 1.00 64.38 88 LEU A N 1
ATOM 698 C CA . LEU A 1 88 ? -23.212 3.306 28.304 1.00 64.38 88 LEU A CA 1
ATOM 699 C C . LEU A 1 88 ? -23.964 4.628 28.267 1.00 64.38 88 LEU A C 1
ATOM 701 O O . LEU A 1 88 ? -24.980 4.735 27.583 1.00 64.38 88 LEU A O 1
ATOM 705 N N . ALA A 1 89 ? -23.457 5.635 28.969 1.00 65.75 89 ALA A N 1
ATOM 706 C CA . ALA A 1 89 ? -23.980 6.991 28.922 1.00 65.75 89 ALA A CA 1
ATOM 707 C C . ALA A 1 89 ? -22.892 7.951 28.440 1.00 65.75 89 ALA A C 1
ATOM 709 O O . ALA A 1 89 ? -21.728 7.850 28.828 1.00 65.75 89 ALA A O 1
ATOM 710 N N . ASP A 1 90 ? -23.284 8.892 27.593 1.00 58.53 90 ASP A N 1
ATOM 711 C CA . ASP A 1 90 ? -22.455 10.025 27.226 1.00 58.53 90 ASP A CA 1
ATOM 712 C C . ASP A 1 90 ? -22.379 10.980 28.425 1.00 58.53 90 ASP A C 1
ATOM 714 O O . ASP A 1 90 ? -23.372 11.588 28.825 1.00 58.53 90 ASP A O 1
ATOM 718 N N . LEU A 1 91 ? -21.193 11.100 29.023 1.00 55.22 91 LEU A N 1
ATOM 719 C CA . LEU A 1 91 ? -20.986 11.864 30.259 1.00 55.22 91 LEU A CA 1
ATOM 720 C C . LEU A 1 91 ? -21.156 13.385 30.085 1.00 55.22 91 LEU A C 1
ATOM 722 O O . LEU A 1 91 ? -21.264 14.091 31.083 1.00 55.22 91 LEU A O 1
ATOM 726 N N . LYS A 1 92 ? -21.177 13.906 28.850 1.00 67.25 92 LYS A N 1
ATOM 727 C CA . LYS A 1 92 ? -21.339 15.346 28.581 1.00 67.25 92 LYS A CA 1
ATOM 728 C C . LYS A 1 92 ? -22.799 15.750 28.400 1.00 67.25 92 LYS A C 1
ATOM 730 O O . LYS A 1 92 ? -23.175 16.853 28.775 1.00 67.25 92 LYS A O 1
ATOM 735 N N . SER A 1 93 ? -23.606 14.875 27.815 1.00 70.75 93 SER A N 1
ATOM 736 C CA . SER A 1 93 ? -25.025 15.106 27.529 1.00 70.75 93 SER A CA 1
ATOM 737 C C . SER A 1 93 ? -25.964 14.364 28.482 1.00 70.75 93 SER A C 1
ATOM 739 O O . SER A 1 93 ? -27.168 14.604 28.452 1.00 70.75 93 SER A O 1
ATOM 741 N N . GLY A 1 94 ? -25.440 13.447 29.304 1.00 61.97 94 GLY A N 1
ATOM 742 C CA . GLY A 1 94 ? -26.230 12.563 30.166 1.00 61.97 94 GLY A CA 1
ATOM 743 C C . GLY A 1 94 ? -27.058 11.540 29.387 1.00 61.97 94 GLY A C 1
ATOM 744 O O . GLY A 1 94 ? -27.909 10.861 29.960 1.00 61.97 94 GLY A O 1
ATOM 745 N N . ARG A 1 95 ? -26.851 11.437 28.070 1.00 62.78 95 ARG A N 1
ATOM 746 C CA . ARG A 1 95 ? -27.694 10.636 27.194 1.00 62.78 95 ARG A CA 1
ATOM 747 C C . ARG A 1 95 ? -27.217 9.193 27.170 1.00 62.78 95 ARG A C 1
ATOM 749 O O . ARG A 1 95 ? -26.038 8.905 26.987 1.00 62.78 95 ARG A O 1
ATOM 756 N N . LEU A 1 96 ? -28.163 8.281 27.321 1.00 56.62 96 LEU A N 1
ATOM 757 C CA . LEU A 1 96 ? -27.936 6.848 27.240 1.00 56.62 96 LEU A CA 1
ATOM 758 C C . LEU A 1 96 ? -27.621 6.449 25.786 1.00 56.62 96 LEU A C 1
ATOM 760 O O . LEU A 1 96 ? -28.429 6.667 24.886 1.00 56.62 96 LEU A O 1
ATOM 764 N N . VAL A 1 97 ? -26.414 5.925 25.565 1.00 63.41 97 VAL A N 1
ATOM 765 C CA . VAL A 1 97 ? -25.853 5.538 24.257 1.00 63.41 97 VAL A CA 1
ATOM 766 C C . VAL A 1 97 ? -26.128 4.066 23.957 1.00 63.41 97 VAL A C 1
ATOM 768 O O . VAL A 1 97 ? -26.325 3.700 22.802 1.00 63.41 97 VAL A O 1
ATOM 771 N N . HIS A 1 98 ? -26.172 3.215 24.985 1.00 57.28 98 HIS A N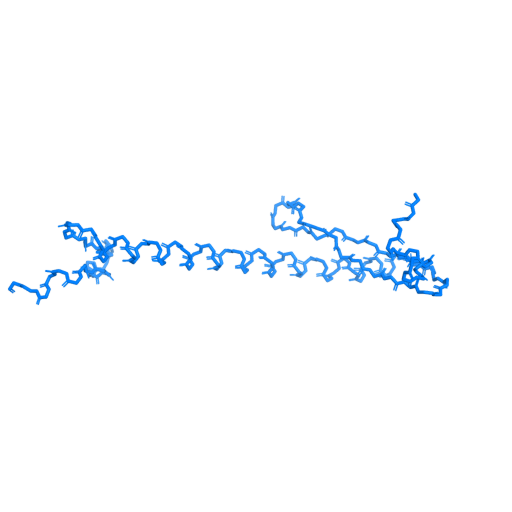 1
ATOM 772 C CA . HIS A 1 98 ? -26.457 1.791 24.823 1.00 57.28 98 HIS A CA 1
ATOM 773 C C . HIS A 1 98 ? -27.119 1.209 26.075 1.00 57.28 98 HIS A C 1
ATOM 775 O O . HIS A 1 98 ? -26.669 1.491 27.185 1.00 57.28 98 HIS A O 1
ATOM 781 N N . LEU A 1 99 ? -28.146 0.376 25.883 1.00 56.78 99 LEU A N 1
ATOM 782 C CA . LEU A 1 99 ? -28.760 -0.485 26.899 1.00 56.78 99 LEU A CA 1
ATOM 783 C C . LEU A 1 99 ? -28.817 -1.903 26.348 1.00 56.78 99 LEU A C 1
ATOM 785 O O . LEU A 1 99 ? -29.371 -2.122 25.271 1.00 56.78 99 LEU A O 1
ATOM 789 N N . SER A 1 100 ? -28.282 -2.863 27.099 1.00 55.41 100 SER A N 1
ATOM 790 C CA . SER A 1 100 ? -28.450 -4.282 26.781 1.00 55.41 100 SER A CA 1
ATOM 791 C C . SER A 1 100 ? -29.952 -4.650 26.708 1.00 55.41 100 SER A C 1
ATOM 793 O O . SER A 1 100 ? -30.695 -4.250 27.613 1.00 55.41 100 SER A O 1
ATOM 795 N N . PRO A 1 101 ? -30.411 -5.457 25.725 1.00 55.34 101 PRO A N 1
ATOM 796 C CA . PRO A 1 101 ? -31.828 -5.805 25.512 1.00 55.34 101 PRO A CA 1
ATOM 797 C C . PRO A 1 101 ? -32.550 -6.441 26.709 1.00 55.34 101 PRO A C 1
ATOM 799 O O . PRO A 1 101 ? -33.778 -6.458 26.758 1.00 55.34 101 PRO A O 1
ATOM 802 N N . ARG A 1 102 ? -31.809 -6.935 27.707 1.00 55.28 102 ARG A N 1
ATOM 803 C CA . ARG A 1 102 ? -32.368 -7.528 28.929 1.00 55.28 102 ARG A CA 1
ATOM 804 C C . ARG A 1 102 ? -33.168 -6.539 29.795 1.00 55.28 102 ARG A C 1
ATOM 806 O O . ARG A 1 102 ? -33.847 -6.970 30.717 1.00 55.28 102 ARG A O 1
ATOM 813 N N . PHE A 1 103 ? -33.130 -5.242 29.479 1.00 48.56 103 PHE A N 1
ATOM 814 C CA . PHE A 1 103 ? -33.975 -4.221 30.107 1.00 48.56 103 PHE A CA 1
ATOM 815 C C . PHE A 1 103 ? -35.440 -4.246 29.621 1.00 48.56 103 PHE A C 1
ATOM 817 O O . PHE A 1 103 ? -36.294 -3.655 30.265 1.00 48.56 103 PHE A O 1
ATOM 824 N N . ALA A 1 104 ? -35.756 -4.931 28.513 1.00 50.19 104 ALA A N 1
ATOM 825 C CA . ALA A 1 104 ? -37.113 -4.976 27.948 1.00 50.19 104 ALA A CA 1
ATOM 826 C C . ALA A 1 104 ? -37.989 -6.137 28.473 1.00 50.19 104 ALA A C 1
ATOM 828 O O . ALA A 1 104 ? -39.068 -6.370 27.934 1.00 50.19 104 ALA A O 1
ATOM 829 N N . GLN A 1 105 ? -37.527 -6.894 29.478 1.00 47.34 105 GLN A N 1
ATOM 830 C CA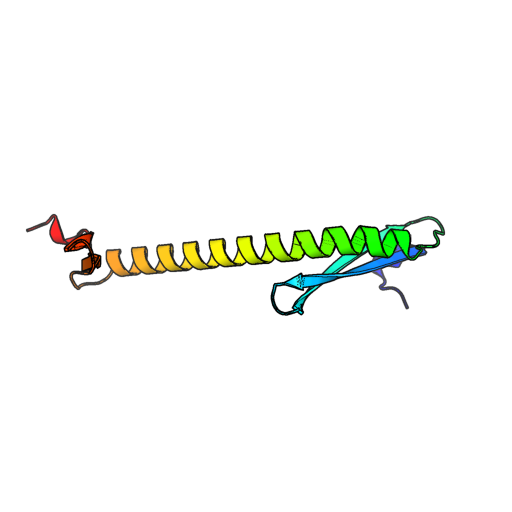 . GLN A 1 105 ? -38.240 -8.065 30.020 1.00 47.34 105 GLN A CA 1
ATOM 831 C C . GLN A 1 105 ? -38.524 -7.994 31.533 1.00 47.34 105 GLN A C 1
ATOM 833 O O . GLN A 1 105 ? -38.699 -9.038 32.159 1.00 47.34 105 GLN A O 1
ATOM 838 N N . VAL A 1 106 ? -38.597 -6.798 32.127 1.00 42.66 106 VAL A N 1
ATOM 839 C CA . VAL A 1 106 ? -39.118 -6.622 33.499 1.00 42.66 106 VAL A CA 1
ATOM 840 C C . VAL A 1 106 ? -40.324 -5.702 33.482 1.00 42.66 106 VAL A C 1
ATOM 842 O O . VAL A 1 106 ? -40.220 -4.636 32.837 1.00 42.66 106 VAL A O 1
#

InterPro domains:
  IPR003018 GAF domain [PF01590] (3-59)
  IPR029016 GAF-like domain superfamily [G3DSA:3.30.450.40] (2-69)

Organism: NCBI:txid374424

Radius of gyration: 24.64 Å; chains: 1; bounding box: 57×33×57 Å

Secondary structure (DSSP, 8-state):
---HHHHHTT--EEEEEEEEEGGGEEEEEEEEEESS-----HHHHHHHHHHHHHHHHHHHHHHHHHHHHHHHHHHHHHHHH-SS--EEE-TTT--EEEE-GGGGG-

pLDDT: mean 84.55, std 16.78, range [42.66, 98.56]

Foldseek 3Di:
DDDPVCVVVQFPDKDWDFQAAPPRHTDGIDMDTDNDDDDQDPVNRVVRVVVSPVVNDVVVVVVVVVVVVVVVVVVLVCLAPPPDWDWDADPVVRHTPDTRPVVVPD

Sequence (106 aa):
MAPRFMKEAGVVAFANVPICLPGRKAYGLLQVDATEPRDFGNEDTEFLRTYAIILGQVIDRLQKVSALRQSEDRFQRFAEHSANVLWLADLKSGRLVHLSPRFAQV